Protein AF-A0A2K1ES23-F1 (afdb_monomer)

Mean predicted aligned error: 13.49 Å

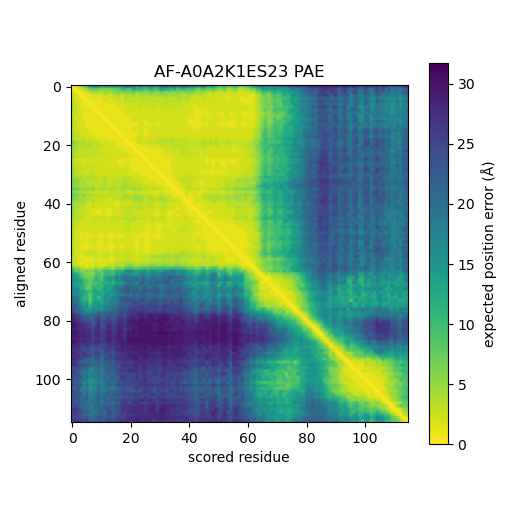Structure (mmCIF, N/CA/C/O backbone):
data_AF-A0A2K1ES23-F1
#
_entry.id   AF-A0A2K1ES23-F1
#
loop_
_atom_site.group_PDB
_atom_site.id
_atom_site.type_symbol
_atom_site.label_atom_id
_atom_site.label_alt_id
_atom_site.label_comp_id
_atom_site.label_asym_id
_atom_site.label_entity_id
_atom_site.label_seq_id
_atom_site.pdbx_PDB_ins_code
_atom_site.Cartn_x
_atom_site.Cartn_y
_atom_site.Cartn_z
_atom_site.occupancy
_atom_site.B_iso_or_equiv
_atom_site.auth_seq_id
_atom_site.auth_comp_id
_atom_site.auth_asym_id
_atom_site.auth_atom_id
_atom_site.pdbx_PDB_model_num
ATOM 1 N N . MET A 1 1 ? -13.171 -9.454 -10.731 1.00 67.88 1 MET A N 1
ATOM 2 C CA . MET A 1 1 ? -13.057 -8.246 -9.893 1.00 67.88 1 MET A CA 1
ATOM 3 C C . MET A 1 1 ? -11.645 -7.757 -10.119 1.00 67.88 1 MET A C 1
ATOM 5 O O . MET A 1 1 ? -10.731 -8.552 -9.941 1.00 67.88 1 MET A O 1
ATOM 9 N N . ASP A 1 2 ? -11.484 -6.554 -10.655 1.00 84.69 2 ASP A N 1
ATOM 10 C CA . ASP A 1 2 ? -10.186 -6.114 -11.176 1.00 84.69 2 ASP A CA 1
ATOM 11 C C . ASP A 1 2 ? -9.249 -5.696 -10.038 1.00 84.69 2 ASP A C 1
ATOM 13 O O . ASP A 1 2 ? -9.708 -5.306 -8.956 1.00 84.69 2 ASP A O 1
ATOM 17 N N . LYS A 1 3 ? -7.936 -5.747 -10.274 1.00 89.00 3 LYS A N 1
ATOM 18 C CA . LYS A 1 3 ? -6.941 -5.239 -9.319 1.00 89.00 3 LYS A CA 1
ATOM 19 C C . LYS A 1 3 ? -7.174 -3.755 -9.029 1.00 89.00 3 LYS A C 1
ATOM 21 O O . LYS A 1 3 ? -7.688 -3.027 -9.879 1.00 89.00 3 LYS A O 1
ATOM 26 N N . ALA A 1 4 ? -6.843 -3.318 -7.819 1.00 91.81 4 ALA A N 1
ATOM 27 C CA . ALA A 1 4 ? -6.854 -1.897 -7.480 1.00 91.81 4 ALA A CA 1
ATOM 28 C C . ALA A 1 4 ? -5.709 -1.167 -8.201 1.00 91.81 4 ALA A C 1
ATOM 30 O O . ALA A 1 4 ? -4.644 -1.745 -8.386 1.00 91.81 4 ALA A O 1
ATOM 31 N N . ILE A 1 5 ? -5.914 0.093 -8.580 1.00 92.88 5 ILE A N 1
ATOM 32 C CA . ILE A 1 5 ? -4.824 0.974 -9.016 1.00 92.88 5 ILE A CA 1
ATOM 33 C C . ILE A 1 5 ? -4.498 1.871 -7.828 1.00 92.88 5 ILE A C 1
ATOM 35 O O . ILE A 1 5 ? -5.386 2.564 -7.329 1.00 92.88 5 ILE A O 1
ATOM 39 N N . LEU A 1 6 ? -3.262 1.797 -7.346 1.00 92.12 6 LEU A N 1
ATOM 40 C CA . LEU A 1 6 ? -2.778 2.549 -6.193 1.00 92.12 6 LEU A CA 1
ATOM 41 C C . LEU A 1 6 ? -1.648 3.484 -6.604 1.00 92.12 6 LEU A C 1
ATOM 43 O O . LEU A 1 6 ? -0.891 3.181 -7.519 1.00 92.12 6 LEU A O 1
ATOM 47 N N . THR A 1 7 ? -1.468 4.580 -5.879 1.00 89.69 7 THR A N 1
ATOM 48 C CA . THR A 1 7 ? -0.217 5.345 -5.953 1.00 89.69 7 THR A CA 1
ATOM 49 C C . THR A 1 7 ? 0.918 4.598 -5.245 1.00 89.69 7 THR A C 1
ATOM 51 O O . THR A 1 7 ? 0.671 3.704 -4.429 1.00 89.69 7 THR A O 1
ATOM 54 N N . GLN A 1 8 ? 2.170 4.993 -5.492 1.00 87.50 8 GLN A N 1
ATOM 55 C CA . GLN A 1 8 ? 3.335 4.414 -4.811 1.00 87.50 8 GLN A CA 1
ATOM 56 C C . GLN A 1 8 ? 3.201 4.486 -3.277 1.00 87.50 8 GLN A C 1
ATOM 58 O O . GLN A 1 8 ? 3.306 3.474 -2.588 1.00 87.50 8 GLN A O 1
ATOM 63 N N . ALA A 1 9 ? 2.8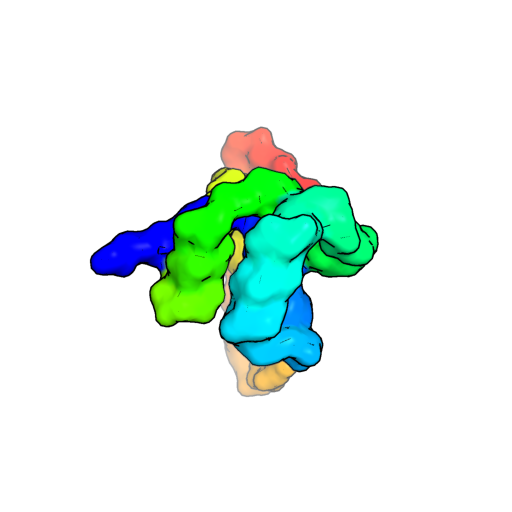40 5.657 -2.739 1.00 87.69 9 ALA A N 1
ATOM 64 C CA . ALA A 1 9 ? 2.651 5.847 -1.298 1.00 87.69 9 ALA A CA 1
ATOM 65 C C . ALA A 1 9 ? 1.534 4.956 -0.719 1.00 87.69 9 ALA A C 1
ATOM 67 O O . ALA A 1 9 ? 1.630 4.450 0.401 1.00 87.69 9 ALA A O 1
ATOM 68 N N . GLN A 1 10 ? 0.461 4.742 -1.485 1.00 92.75 10 GLN A N 1
ATOM 69 C CA . GLN A 1 10 ? -0.622 3.839 -1.104 1.00 92.75 10 GLN A CA 1
ATOM 70 C C . GLN A 1 10 ? -0.151 2.381 -1.082 1.00 92.75 10 GLN A C 1
ATOM 72 O O . GLN A 1 10 ? -0.444 1.660 -0.130 1.00 92.75 10 GLN A O 1
ATOM 77 N N . ALA A 1 11 ? 0.596 1.957 -2.101 1.00 93.00 11 ALA A N 1
ATOM 78 C CA . ALA A 1 11 ? 1.156 0.615 -2.200 1.00 93.00 11 ALA A CA 1
ATOM 79 C C . ALA A 1 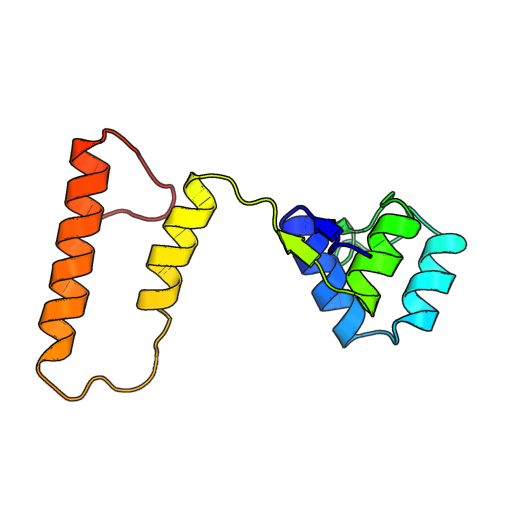11 ? 2.124 0.301 -1.050 1.00 93.00 11 ALA A C 1
ATOM 81 O O . ALA A 1 11 ? 2.021 -0.756 -0.425 1.00 93.00 11 ALA A O 1
ATOM 82 N N . GLU A 1 12 ? 3.020 1.230 -0.721 1.00 91.94 12 GLU A N 1
ATOM 83 C CA . GLU A 1 12 ? 3.953 1.103 0.402 1.00 91.94 12 GLU A CA 1
ATOM 84 C C . GLU A 1 12 ? 3.216 0.964 1.737 1.00 91.94 12 GLU A C 1
ATOM 86 O O . GLU A 1 12 ? 3.484 0.030 2.500 1.00 91.94 12 GLU A O 1
ATOM 91 N N . ALA A 1 13 ? 2.226 1.826 1.987 1.00 93.75 13 ALA A N 1
ATOM 92 C CA . ALA A 1 13 ? 1.420 1.774 3.201 1.00 93.75 13 ALA A CA 1
ATOM 93 C C . ALA A 1 13 ? 0.626 0.459 3.312 1.00 93.75 13 ALA A C 1
ATOM 95 O O . ALA A 1 13 ? 0.600 -0.157 4.380 1.00 93.75 13 ALA A O 1
ATOM 96 N N . VAL A 1 14 ? 0.016 -0.016 2.217 1.00 94.69 14 VAL A N 1
ATOM 97 C CA . VAL A 1 14 ? -0.705 -1.302 2.183 1.00 94.69 14 VAL A CA 1
ATOM 98 C C . VAL A 1 14 ? 0.246 -2.469 2.459 1.00 94.69 14 VAL A C 1
ATOM 100 O O . VAL A 1 14 ? -0.064 -3.326 3.289 1.00 94.69 14 VAL A O 1
ATOM 103 N N . ASN A 1 15 ? 1.422 -2.492 1.829 1.00 94.38 15 ASN A N 1
ATOM 104 C CA . ASN A 1 15 ? 2.432 -3.522 2.064 1.00 94.38 15 ASN A CA 1
ATOM 105 C C . ASN A 1 15 ? 2.916 -3.544 3.514 1.00 94.38 15 ASN A C 1
ATOM 107 O O . ASN A 1 15 ? 3.068 -4.621 4.098 1.00 94.38 15 ASN A O 1
ATOM 111 N N . LEU A 1 16 ? 3.143 -2.374 4.114 1.00 93.62 16 LEU A N 1
ATOM 112 C CA . LEU A 1 16 ? 3.553 -2.276 5.510 1.00 93.62 16 LEU A CA 1
ATOM 113 C C . LEU A 1 16 ? 2.436 -2.760 6.444 1.00 93.62 16 LEU A C 1
ATOM 115 O O . LEU A 1 16 ? 2.696 -3.542 7.357 1.00 93.62 16 LEU A O 1
ATOM 119 N N . LEU A 1 17 ? 1.184 -2.380 6.178 1.00 93.56 17 LEU A N 1
ATOM 120 C CA . LEU A 1 17 ? 0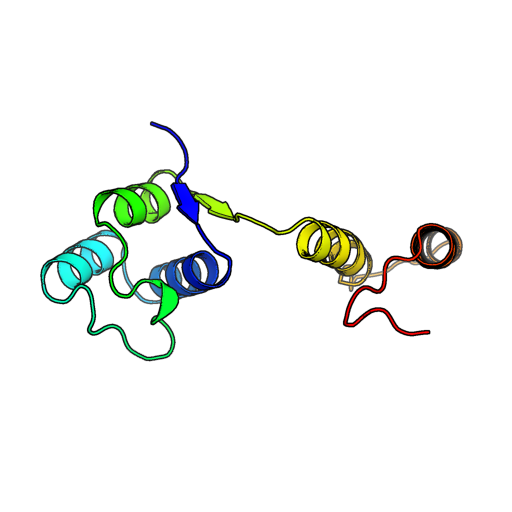.033 -2.834 6.959 1.00 93.56 17 LEU A CA 1
ATOM 121 C C . LEU A 1 17 ? -0.124 -4.354 6.929 1.00 93.56 17 LEU A C 1
ATOM 123 O O . LEU A 1 17 ? -0.313 -4.954 7.987 1.00 93.56 17 LEU A O 1
ATOM 127 N N . LYS A 1 18 ? 0.022 -4.989 5.757 1.00 93.81 18 LYS A N 1
ATOM 128 C CA . LYS A 1 18 ? -0.065 -6.454 5.614 1.00 93.81 18 LYS A CA 1
ATOM 129 C C . LYS A 1 18 ? 1.006 -7.205 6.414 1.00 93.81 18 LYS A C 1
ATOM 131 O O . LYS A 1 18 ? 0.787 -8.357 6.779 1.00 93.81 18 LYS A O 1
ATOM 136 N N . LYS A 1 19 ? 2.150 -6.573 6.706 1.00 93.62 19 LYS A N 1
ATOM 137 C CA . LYS A 1 19 ? 3.213 -7.161 7.541 1.00 93.62 19 LYS A CA 1
ATOM 138 C C . LYS A 1 19 ? 2.890 -7.109 9.036 1.00 93.62 19 LYS A C 1
ATOM 140 O O . LYS A 1 19 ? 3.372 -7.954 9.784 1.00 93.62 19 LYS A O 1
ATOM 145 N N . VAL A 1 20 ? 2.107 -6.122 9.475 1.00 91.81 20 VAL A N 1
ATOM 146 C CA . VAL A 1 20 ? 1.860 -5.848 10.904 1.00 91.81 20 VAL A CA 1
ATOM 147 C C . VAL A 1 20 ? 0.493 -6.355 11.366 1.00 91.81 20 VAL A C 1
ATOM 149 O O . VAL A 1 20 ? 0.341 -6.783 12.511 1.00 91.81 20 VAL A O 1
ATOM 152 N N . HIS A 1 21 ? -0.510 -6.327 10.490 1.00 91.94 21 HIS A N 1
ATOM 153 C CA . HIS A 1 21 ? -1.890 -6.638 10.835 1.00 91.94 21 HIS A CA 1
ATOM 154 C C . HIS A 1 21 ? -2.516 -7.647 9.867 1.00 91.94 21 HIS A C 1
ATOM 156 O O . HIS A 1 21 ? -2.255 -7.603 8.665 1.00 91.94 21 HIS A O 1
ATOM 162 N N . PRO A 1 22 ? -3.410 -8.525 10.359 1.00 95.06 22 PRO A N 1
ATOM 163 C CA . PRO A 1 22 ? -4.232 -9.340 9.479 1.00 95.06 22 PRO A CA 1
ATOM 164 C C . PRO A 1 22 ? -5.212 -8.455 8.697 1.00 95.06 22 PRO A C 1
ATOM 166 O O . PRO A 1 22 ? -5.741 -7.473 9.226 1.00 95.06 22 PRO A O 1
ATOM 169 N N . GLU A 1 23 ? -5.507 -8.849 7.459 1.00 95.06 23 GLU A N 1
ATOM 170 C CA . GLU A 1 23 ? -6.329 -8.090 6.500 1.00 95.06 23 GLU A CA 1
ATOM 171 C C . GLU A 1 23 ? -7.696 -7.690 7.075 1.00 95.06 23 GLU A C 1
ATOM 173 O O . GLU A 1 23 ? -8.134 -6.550 6.927 1.00 95.06 23 GLU A O 1
ATOM 178 N N . SER A 1 24 ? -8.342 -8.581 7.831 1.00 95.19 24 SER A N 1
ATOM 179 C CA . SER A 1 24 ? -9.626 -8.303 8.487 1.00 95.19 24 SER A CA 1
ATOM 180 C C . SER A 1 24 ? -9.545 -7.203 9.555 1.00 95.19 24 SER A C 1
ATOM 182 O O . SER A 1 24 ? -10.486 -6.423 9.712 1.00 95.19 24 SER A O 1
ATOM 184 N N . SER A 1 25 ? -8.421 -7.099 10.272 1.00 95.38 25 SER A N 1
ATOM 185 C CA . SER A 1 25 ? -8.196 -6.030 11.250 1.00 95.38 25 SER A CA 1
ATOM 186 C C . SER A 1 25 ? -7.937 -4.698 10.561 1.00 95.38 25 SER A C 1
ATOM 188 O O . SER A 1 25 ? -8.436 -3.679 11.033 1.00 95.38 25 SER A O 1
ATOM 190 N N . ILE A 1 26 ? -7.209 -4.709 9.439 1.00 95.56 26 ILE A N 1
ATOM 191 C CA . ILE A 1 26 ? -6.962 -3.510 8.630 1.00 95.56 26 ILE A CA 1
ATOM 192 C C . ILE A 1 26 ? -8.297 -2.931 8.157 1.00 95.56 26 ILE A C 1
ATOM 194 O O . ILE A 1 26 ? -8.562 -1.755 8.387 1.00 95.56 26 ILE A O 1
ATOM 198 N N . VAL A 1 27 ? -9.175 -3.768 7.590 1.00 96.19 27 VAL A N 1
ATOM 199 C CA . VAL A 1 27 ? -10.513 -3.348 7.139 1.00 96.19 27 VAL A CA 1
ATOM 200 C C . VAL A 1 27 ? -11.326 -2.760 8.292 1.00 96.19 27 VAL A C 1
ATOM 202 O O . VAL A 1 27 ? -11.863 -1.663 8.158 1.00 96.19 27 VAL A O 1
ATOM 205 N N . ARG A 1 28 ? -11.389 -3.443 9.445 1.00 96.06 28 ARG A N 1
ATOM 206 C CA . ARG A 1 28 ? -12.145 -2.946 10.607 1.00 96.06 28 ARG A CA 1
ATOM 207 C C . ARG A 1 28 ? -11.629 -1.587 11.081 1.00 96.06 28 ARG A C 1
ATOM 209 O O . ARG A 1 28 ? -12.415 -0.662 11.259 1.00 96.06 28 ARG A O 1
ATOM 216 N N . MET A 1 29 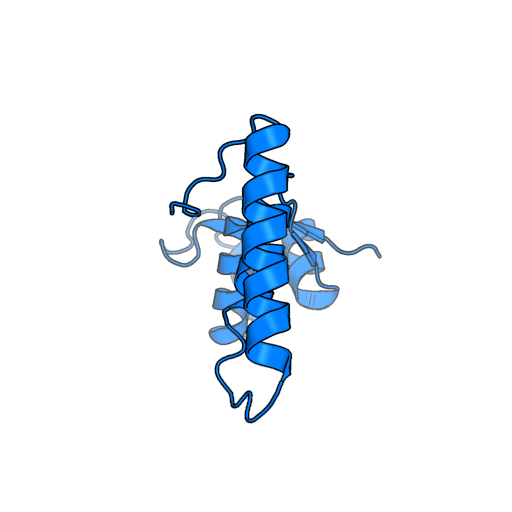? -10.313 -1.454 11.245 1.00 93.81 29 MET A N 1
ATOM 217 C CA . MET A 1 29 ? -9.690 -0.193 11.652 1.00 93.81 29 MET A CA 1
ATOM 218 C C . MET A 1 29 ? -9.943 0.922 10.640 1.00 93.81 29 MET A C 1
ATOM 220 O O . MET A 1 29 ? -10.186 2.057 11.039 1.00 93.81 29 MET A O 1
ATOM 224 N N . HIS A 1 30 ? -9.916 0.605 9.345 1.00 96.00 30 HIS A N 1
ATOM 225 C CA . HIS A 1 30 ? -10.154 1.583 8.293 1.00 96.00 30 HIS A CA 1
ATOM 226 C C . HIS A 1 30 ? -11.598 2.101 8.294 1.00 96.00 30 HIS A C 1
ATOM 228 O O . HIS A 1 30 ? -11.825 3.283 8.062 1.00 96.00 30 HIS A O 1
ATOM 234 N N . VAL A 1 31 ? -12.569 1.242 8.614 1.00 95.25 31 VAL A N 1
ATOM 235 C CA . VAL A 1 31 ? -13.977 1.636 8.781 1.00 95.25 31 VAL A CA 1
ATOM 236 C C . VAL A 1 31 ? -14.162 2.545 9.996 1.00 95.25 31 VAL A C 1
ATOM 238 O O . VAL A 1 31 ? -14.850 3.559 9.910 1.00 95.25 31 VAL A O 1
ATOM 241 N N . GLU A 1 32 ? -13.552 2.197 11.130 1.00 94.25 32 GLU A N 1
ATOM 242 C CA . GLU A 1 32 ? -13.691 2.964 12.374 1.00 94.25 32 GLU A CA 1
ATOM 243 C C . GLU A 1 32 ? -12.925 4.299 12.325 1.00 94.25 32 GLU A C 1
ATOM 245 O O . GLU A 1 32 ? -13.388 5.313 12.855 1.00 94.25 32 GLU A O 1
ATOM 250 N N . TYR A 1 33 ? -11.756 4.314 11.677 1.00 93.12 33 TYR A N 1
ATOM 251 C CA . TYR A 1 33 ? -10.816 5.433 11.700 1.00 93.12 33 TYR A CA 1
ATOM 252 C C . TYR A 1 33 ? -10.124 5.667 10.343 1.00 93.12 33 TYR A C 1
ATOM 254 O O . TYR A 1 33 ? -8.895 5.609 10.254 1.00 93.12 33 TYR A O 1
ATOM 262 N N . PRO A 1 34 ? -10.862 6.037 9.282 1.00 91.50 34 PRO A N 1
ATOM 263 C CA . PRO A 1 34 ? -10.329 6.089 7.915 1.00 91.50 34 PRO A CA 1
ATOM 264 C C . PRO A 1 34 ? -9.180 7.087 7.709 1.00 91.50 34 PRO A C 1
ATOM 266 O O . PRO A 1 34 ? -8.427 6.964 6.750 1.00 91.50 34 PRO A O 1
ATOM 269 N N . LYS A 1 35 ? -9.030 8.087 8.589 1.00 92.19 35 LYS A N 1
ATOM 270 C CA . LYS A 1 35 ? -8.038 9.178 8.473 1.00 92.19 35 LYS A CA 1
ATOM 271 C C . LYS A 1 35 ? -7.098 9.306 9.677 1.00 92.19 35 LYS A C 1
ATOM 273 O O . LYS A 1 35 ? -6.516 10.368 9.879 1.00 92.19 35 LYS A O 1
ATOM 278 N N . LYS A 1 36 ? -7.028 8.290 10.543 1.00 92.25 36 LYS A N 1
ATOM 279 C CA . LYS A 1 36 ? -6.192 8.329 11.761 1.00 92.25 36 LYS A CA 1
ATOM 280 C C . LYS A 1 36 ? -5.097 7.269 11.756 1.00 92.25 36 LYS A C 1
ATOM 282 O O . LYS A 1 36 ? -4.673 6.819 12.819 1.00 92.25 36 LYS A O 1
ATOM 287 N N . TRP A 1 37 ? -4.652 6.865 10.573 1.00 92.25 37 TRP A N 1
ATOM 288 C CA . TRP A 1 37 ? -3.473 6.025 10.453 1.00 92.25 37 TRP A CA 1
ATOM 289 C C . TRP A 1 37 ? -2.234 6.801 10.906 1.00 92.25 37 TRP A C 1
ATOM 291 O O . TRP A 1 37 ? -2.160 8.021 10.732 1.00 92.25 37 TRP A O 1
A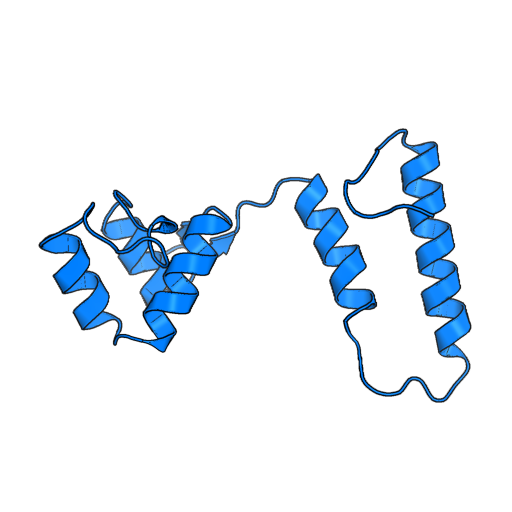TOM 301 N N . SER A 1 38 ? -1.285 6.103 11.536 1.00 88.19 38 SER A N 1
ATOM 302 C CA . SER A 1 38 ? -0.000 6.695 11.913 1.00 88.19 38 SER A CA 1
ATOM 303 C C . SER A 1 38 ? 0.784 7.109 10.669 1.00 88.19 38 SER A C 1
ATOM 305 O O . SER A 1 38 ? 0.457 6.708 9.554 1.00 88.19 38 SER A O 1
ATOM 307 N N . LYS A 1 39 ? 1.837 7.906 10.869 1.00 86.06 39 LYS A N 1
ATOM 308 C CA . LYS A 1 39 ? 2.655 8.460 9.784 1.00 86.06 39 LYS A CA 1
ATOM 309 C C . LYS A 1 39 ? 3.166 7.386 8.814 1.00 86.06 39 LYS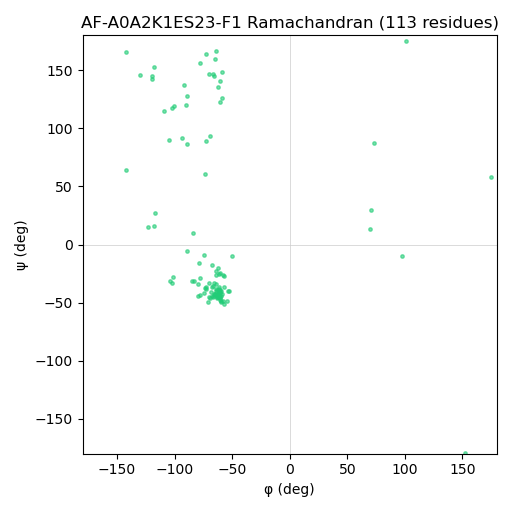 A C 1
ATOM 311 O O . LYS A 1 39 ? 3.088 7.573 7.611 1.00 86.06 39 LYS A O 1
ATOM 316 N N . ASP A 1 40 ? 3.576 6.231 9.332 1.00 82.38 40 ASP A N 1
ATOM 317 C CA . ASP A 1 40 ? 4.090 5.117 8.519 1.00 82.38 40 ASP A CA 1
ATOM 318 C C . ASP A 1 40 ? 3.023 4.468 7.614 1.00 82.38 40 ASP A C 1
ATOM 320 O O . ASP A 1 40 ? 3.345 3.760 6.665 1.00 82.38 40 ASP A O 1
ATOM 324 N N . PHE A 1 41 ? 1.740 4.704 7.901 1.00 89.94 41 PHE A N 1
ATOM 325 C CA . PHE A 1 41 ? 0.596 4.177 7.157 1.00 89.94 41 PHE A CA 1
ATOM 326 C C . PHE A 1 41 ? -0.242 5.301 6.535 1.00 89.94 41 PHE A C 1
ATOM 328 O O . PHE A 1 41 ? -1.391 5.084 6.149 1.00 89.94 41 PHE A O 1
ATOM 335 N N . GLU A 1 42 ? 0.290 6.522 6.446 1.00 90.62 42 GLU A N 1
ATOM 336 C CA . GLU A 1 42 ? -0.497 7.676 6.014 1.00 90.62 42 GLU A CA 1
ATOM 337 C C . GLU A 1 42 ? -0.991 7.558 4.571 1.00 90.62 42 GLU A C 1
ATOM 339 O O . GLU A 1 42 ? -2.028 8.127 4.239 1.00 90.62 42 GLU A O 1
ATOM 344 N N . GLY A 1 43 ? -0.316 6.747 3.750 1.00 88.81 43 GLY A N 1
ATOM 345 C CA . GLY A 1 43 ? -0.718 6.454 2.378 1.00 88.81 43 GLY A CA 1
ATOM 346 C C . GLY A 1 43 ? -2.127 5.870 2.261 1.00 88.81 43 GLY A C 1
ATOM 347 O O . GLY A 1 43 ? -2.788 6.102 1.256 1.00 88.81 43 GLY A O 1
ATOM 348 N N . VAL A 1 44 ? -2.645 5.182 3.288 1.00 93.19 44 VAL A N 1
ATOM 349 C CA . VAL A 1 44 ? -4.037 4.701 3.273 1.00 93.19 44 VAL A CA 1
ATOM 350 C C . VAL A 1 44 ? -5.039 5.705 3.847 1.00 93.19 44 VAL A C 1
ATOM 352 O O . VAL A 1 44 ? -6.233 5.447 3.776 1.00 93.19 44 VAL A O 1
ATOM 355 N N . ASN A 1 45 ? -4.625 6.851 4.403 1.00 93.81 45 ASN A N 1
ATOM 356 C CA . ASN A 1 45 ? -5.563 7.808 4.997 1.00 93.81 45 ASN A CA 1
ATOM 357 C C . ASN A 1 45 ? -6.572 8.335 3.967 1.00 93.81 45 ASN A C 1
ATOM 359 O O . ASN A 1 45 ? -6.215 8.960 2.974 1.00 93.81 45 ASN A O 1
ATOM 363 N N . GLY A 1 46 ? -7.859 8.145 4.255 1.00 90.50 46 GLY A N 1
ATOM 364 C CA . GLY A 1 46 ? -8.946 8.575 3.379 1.00 90.50 46 GLY A CA 1
ATOM 365 C C . GLY A 1 46 ? -9.059 7.773 2.083 1.00 90.50 46 GLY A C 1
ATOM 366 O O . GLY A 1 46 ? -9.770 8.214 1.186 1.00 90.50 46 GLY A O 1
ATOM 367 N N . MET A 1 47 ? -8.379 6.627 1.983 1.00 93.69 47 MET A N 1
ATOM 368 C CA . MET A 1 47 ? -8.583 5.681 0.894 1.00 93.69 47 MET A CA 1
ATOM 369 C C . MET A 1 47 ? -10.032 5.179 0.903 1.00 93.69 47 MET A C 1
ATOM 371 O O . MET A 1 47 ? -10.612 4.924 1.956 1.00 93.69 47 MET A O 1
ATOM 375 N N . GLU A 1 48 ? -10.630 5.026 -0.276 1.00 94.94 48 GLU A N 1
ATOM 376 C CA . GLU A 1 48 ? -11.953 4.413 -0.379 1.00 94.94 48 GLU A CA 1
ATOM 377 C C . GLU A 1 48 ? -11.908 2.965 0.121 1.00 94.94 48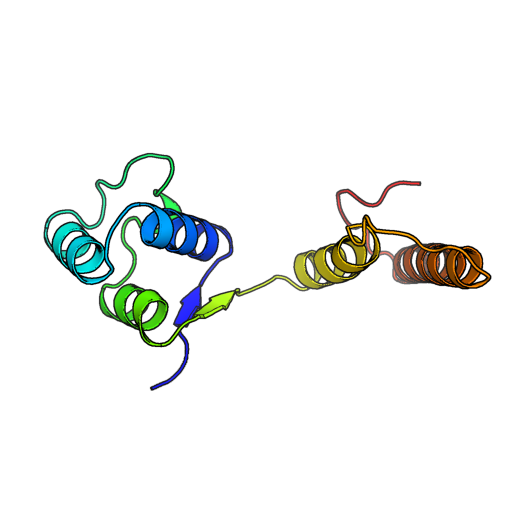 GLU A C 1
ATOM 379 O O . GLU A 1 48 ? -11.008 2.196 -0.227 1.00 94.94 48 GLU A O 1
ATOM 384 N N . LEU A 1 49 ? -12.900 2.570 0.923 1.00 94.56 49 LEU A N 1
ATOM 385 C CA . LEU A 1 49 ? -12.908 1.252 1.560 1.00 94.56 49 LEU A CA 1
ATOM 386 C C . LEU A 1 49 ? -12.903 0.112 0.529 1.00 94.56 49 LEU A C 1
ATOM 388 O O . LEU A 1 49 ? -12.214 -0.886 0.728 1.00 94.56 49 LEU A O 1
ATOM 392 N N . ASP A 1 50 ? -13.636 0.268 -0.576 1.00 94.44 50 ASP A N 1
ATOM 393 C CA . ASP A 1 50 ? -13.644 -0.707 -1.675 1.00 94.44 50 ASP A CA 1
ATOM 394 C C . ASP A 1 50 ? -12.255 -0.855 -2.313 1.00 94.44 50 ASP A C 1
ATOM 396 O O . ASP A 1 50 ? -11.788 -1.972 -2.541 1.00 94.44 50 ASP A O 1
ATOM 400 N N . LEU A 1 51 ? -11.555 0.266 -2.521 1.00 94.81 51 LEU A N 1
ATOM 401 C CA . LEU A 1 51 ? -10.206 0.276 -3.080 1.00 94.81 51 LEU A CA 1
ATOM 402 C C . LEU A 1 51 ? -9.223 -0.456 -2.158 1.00 94.81 51 LEU A C 1
ATOM 404 O O . LEU A 1 51 ? -8.463 -1.306 -2.624 1.00 94.81 51 LEU A O 1
ATOM 408 N N . LEU A 1 52 ? -9.293 -0.192 -0.849 1.00 95.38 52 LEU A N 1
ATOM 409 C CA . LEU A 1 52 ? -8.476 -0.874 0.154 1.00 95.38 52 LEU A CA 1
ATOM 410 C C . LEU A 1 52 ? -8.774 -2.379 0.205 1.00 95.38 52 LEU A C 1
ATOM 412 O O . LEU A 1 52 ? -7.853 -3.191 0.228 1.00 95.38 52 LEU A O 1
ATOM 416 N N . ILE A 1 53 ? -10.050 -2.776 0.196 1.00 95.44 53 ILE A N 1
ATOM 417 C CA . ILE A 1 53 ? -10.445 -4.192 0.201 1.00 95.44 53 ILE A CA 1
ATOM 418 C C . ILE A 1 53 ? -9.914 -4.896 -1.053 1.00 95.44 53 ILE A C 1
ATOM 420 O O . ILE A 1 53 ? -9.332 -5.977 -0.949 1.00 95.44 53 ILE A O 1
ATOM 424 N N . ARG A 1 54 ? -10.047 -4.282 -2.233 1.00 95.44 54 ARG A N 1
ATOM 425 C CA . ARG A 1 54 ? -9.490 -4.837 -3.475 1.00 95.44 54 ARG A CA 1
ATOM 426 C C . ARG A 1 54 ? -7.972 -4.979 -3.388 1.00 95.44 54 ARG A C 1
ATOM 428 O O . ARG A 1 54 ? -7.457 -6.054 -3.687 1.00 95.44 54 ARG A O 1
ATOM 435 N N . ALA A 1 55 ? -7.269 -3.958 -2.906 1.00 95.00 55 ALA A N 1
ATOM 436 C CA . ALA A 1 55 ? -5.821 -4.008 -2.729 1.00 95.00 55 ALA A CA 1
ATOM 437 C C . ALA A 1 55 ? -5.371 -5.126 -1.771 1.00 95.00 55 ALA A C 1
ATOM 439 O O . ALA A 1 55 ? -4.380 -5.803 -2.043 1.00 95.00 55 ALA A O 1
ATOM 440 N N . LEU A 1 56 ? -6.105 -5.354 -0.676 1.00 95.00 56 LEU A N 1
ATOM 441 C CA . LEU A 1 56 ? -5.766 -6.377 0.314 1.00 95.00 56 LEU A CA 1
ATOM 442 C C . LEU A 1 56 ? -5.993 -7.801 -0.211 1.00 95.00 56 LEU A C 1
ATOM 444 O O . LEU A 1 56 ? -5.079 -8.620 -0.101 1.00 95.00 56 LEU A O 1
ATOM 448 N N . TYR A 1 57 ? -7.169 -8.077 -0.789 1.00 94.88 57 TYR A N 1
ATOM 449 C CA . TYR A 1 57 ? -7.625 -9.445 -1.088 1.00 94.88 57 TYR A CA 1
ATOM 450 C C . TYR A 1 57 ? -7.471 -9.876 -2.553 1.00 94.88 57 TYR A C 1
ATOM 452 O O . TYR A 1 57 ? -7.361 -11.068 -2.828 1.00 94.88 57 TYR A O 1
ATOM 460 N N . ILE A 1 58 ? -7.499 -8.936 -3.499 1.00 94.31 58 ILE A N 1
ATOM 461 C CA . ILE A 1 58 ? -7.364 -9.215 -4.943 1.00 94.31 58 ILE A CA 1
ATOM 462 C C . ILE A 1 58 ? -5.962 -8.840 -5.431 1.00 94.31 58 ILE A C 1
ATOM 464 O O . ILE A 1 58 ? -5.425 -9.475 -6.338 1.00 94.31 58 ILE A O 1
ATOM 468 N N . GLY A 1 59 ? -5.362 -7.828 -4.806 1.00 91.75 59 GLY A N 1
ATOM 469 C CA . GLY A 1 59 ? -4.089 -7.244 -5.199 1.00 91.75 59 GLY A CA 1
ATOM 470 C C . GLY A 1 59 ? -4.271 -5.936 -5.964 1.00 91.75 59 GLY A C 1
ATOM 471 O O . GLY A 1 59 ? -5.388 -5.492 -6.258 1.00 91.75 59 GLY A O 1
ATOM 472 N N . TYR A 1 60 ? -3.148 -5.299 -6.269 1.00 93.12 60 TYR A N 1
ATOM 473 C CA . TYR A 1 60 ? -3.115 -3.980 -6.882 1.00 93.12 60 TYR A CA 1
ATOM 474 C C . TYR A 1 60 ? -1.981 -3.848 -7.901 1.00 93.12 60 TYR A C 1
ATOM 476 O O . TYR A 1 60 ? -1.069 -4.673 -7.954 1.00 93.12 60 TYR A O 1
ATOM 484 N N . GLU A 1 61 ? -2.070 -2.803 -8.711 1.00 91.69 61 GLU A N 1
ATOM 485 C CA . GLU A 1 61 ? -1.018 -2.301 -9.587 1.00 91.69 61 GLU A CA 1
ATOM 486 C C . GLU A 1 61 ? -0.701 -0.870 -9.169 1.00 91.69 61 GLU A C 1
ATOM 488 O O . GLU A 1 61 ? -1.585 -0.141 -8.709 1.00 91.69 61 GLU A O 1
ATOM 493 N N . VAL A 1 62 ? 0.566 -0.488 -9.282 1.00 88.38 62 VAL A N 1
ATOM 494 C CA . VAL A 1 62 ? 0.990 0.869 -8.955 1.00 88.38 62 VAL A CA 1
ATOM 495 C C . VAL A 1 62 ? 0.863 1.736 -10.200 1.00 88.38 62 VAL A C 1
ATOM 497 O O . VAL A 1 62 ? 1.379 1.398 -11.267 1.00 88.38 62 VAL A O 1
ATOM 500 N N . GLU A 1 63 ? 0.170 2.861 -10.068 1.00 83.44 63 GLU A N 1
ATOM 501 C CA . GLU A 1 63 ? 0.194 3.926 -11.058 1.00 83.44 63 GLU A CA 1
ATOM 502 C C . GLU A 1 63 ? 1.575 4.579 -11.026 1.00 83.44 63 GLU A C 1
ATOM 504 O O . GLU A 1 63 ? 1.853 5.458 -10.215 1.00 83.44 63 GLU A O 1
ATOM 509 N N . GLN A 1 64 ? 2.457 4.087 -11.888 1.00 66.00 64 GLN A N 1
ATOM 510 C CA . GLN A 1 64 ? 3.781 4.656 -12.083 1.00 66.00 64 GLN A CA 1
ATOM 511 C C . GLN A 1 64 ? 3.749 5.692 -13.196 1.00 66.00 64 GLN A C 1
ATOM 513 O O . GLN A 1 64 ? 3.202 5.459 -14.285 1.00 66.00 64 GLN A O 1
ATOM 518 N N . THR A 1 65 ? 4.428 6.805 -12.955 1.00 67.44 65 THR A N 1
ATOM 519 C CA . THR A 1 65 ? 4.791 7.732 -14.019 1.00 67.44 65 THR A CA 1
ATOM 520 C C . THR A 1 65 ? 5.774 7.071 -14.995 1.00 67.44 65 THR A C 1
ATOM 522 O O . THR A 1 65 ? 6.446 6.081 -14.697 1.00 67.44 65 THR A O 1
ATOM 525 N N . LEU A 1 66 ? 5.865 7.616 -16.212 1.00 59.22 66 LEU A N 1
ATOM 526 C CA . LEU A 1 66 ? 6.812 7.146 -17.232 1.00 59.22 66 LEU A CA 1
ATOM 527 C C . LEU A 1 66 ? 8.276 7.208 -16.765 1.00 59.22 66 LEU A C 1
ATOM 529 O O . LEU A 1 66 ? 9.101 6.455 -17.274 1.00 59.22 66 LEU A O 1
ATOM 533 N N . GLU A 1 67 ? 8.592 8.102 -15.831 1.00 57.94 67 GLU A N 1
ATOM 534 C CA . GLU A 1 67 ? 9.930 8.273 -15.264 1.00 57.94 67 GLU A CA 1
ATOM 535 C C . GLU A 1 67 ? 10.230 7.211 -14.201 1.00 57.94 67 GLU A C 1
ATOM 537 O O . GLU A 1 67 ? 11.276 6.572 -14.276 1.00 57.94 67 GLU A O 1
ATOM 542 N N . GLU A 1 68 ? 9.286 6.923 -13.302 1.00 60.12 68 GLU A N 1
ATOM 543 C CA . GLU A 1 68 ? 9.426 5.864 -12.288 1.00 60.12 68 GLU A CA 1
ATOM 544 C C . GLU A 1 68 ? 9.546 4.476 -12.927 1.00 60.12 68 GLU A C 1
ATOM 546 O O . GLU A 1 68 ? 10.408 3.696 -12.538 1.00 60.12 68 GLU A O 1
ATOM 551 N N . LYS A 1 69 ? 8.789 4.206 -14.002 1.00 62.19 69 LYS A N 1
ATOM 552 C CA . LYS A 1 69 ? 8.948 2.978 -14.808 1.00 62.19 69 LYS A CA 1
ATOM 553 C C . LYS A 1 69 ? 10.358 2.798 -15.360 1.00 62.19 69 LYS A C 1
ATOM 555 O O . LYS A 1 69 ? 10.827 1.676 -15.520 1.00 62.19 69 LYS A O 1
ATOM 560 N N . ARG A 1 70 ? 11.009 3.899 -15.737 1.00 62.38 70 ARG A N 1
ATOM 561 C CA . ARG A 1 70 ? 12.363 3.872 -16.306 1.00 62.38 70 ARG A CA 1
ATOM 562 C C . ARG A 1 70 ? 13.422 3.739 -15.225 1.00 62.38 70 ARG A C 1
ATOM 564 O O . ARG A 1 70 ? 14.437 3.106 -15.485 1.00 62.38 70 ARG A O 1
ATOM 571 N N . TYR A 1 71 ? 13.182 4.320 -14.053 1.00 61.66 71 TYR A N 1
ATOM 572 C CA . TYR A 1 71 ? 14.060 4.177 -12.902 1.00 61.66 71 TYR A CA 1
ATOM 573 C C . TYR A 1 71 ? 14.006 2.757 -12.326 1.00 61.66 71 TYR A C 1
ATOM 575 O O . TYR A 1 71 ? 15.056 2.161 -12.145 1.00 61.66 71 TYR A O 1
ATOM 583 N N . GLU A 1 72 ? 12.825 2.156 -12.153 1.00 62.03 72 GLU A N 1
ATOM 584 C CA . GLU A 1 72 ? 12.720 0.749 -11.726 1.00 62.03 72 GLU A CA 1
ATOM 585 C C . GLU A 1 72 ? 13.387 -0.213 -12.715 1.00 62.03 72 GLU A C 1
ATOM 587 O O . GLU A 1 72 ? 14.100 -1.117 -12.300 1.00 62.03 72 GLU A O 1
ATOM 592 N N . ALA A 1 73 ? 13.228 0.006 -14.026 1.00 60.25 73 ALA A N 1
ATOM 593 C CA . ALA A 1 73 ? 13.916 -0.805 -15.033 1.00 60.25 73 ALA A CA 1
ATOM 594 C C . ALA A 1 73 ? 15.449 -0.663 -14.979 1.00 60.25 73 ALA A C 1
ATOM 596 O O . ALA A 1 73 ? 16.163 -1.563 -15.412 1.00 60.25 73 ALA A O 1
ATOM 597 N N . PHE A 1 74 ? 15.955 0.472 -14.493 1.00 59.09 74 PHE A N 1
ATOM 598 C CA . PHE A 1 74 ? 17.379 0.683 -14.243 1.00 59.09 74 PHE A CA 1
ATOM 599 C C . PHE A 1 74 ? 17.809 -0.014 -12.941 1.00 59.09 74 PHE A C 1
ATOM 601 O O . PHE A 1 74 ? 18.820 -0.710 -12.930 1.00 59.09 74 PHE A O 1
ATOM 608 N N . ASP A 1 75 ? 17.004 0.105 -11.882 1.00 57.50 75 ASP A N 1
ATOM 609 C CA . ASP A 1 75 ? 17.311 -0.392 -10.539 1.00 57.50 75 ASP A CA 1
ATOM 610 C C . ASP A 1 75 ? 17.209 -1.927 -10.407 1.00 57.50 75 ASP A C 1
ATOM 612 O O . ASP A 1 75 ? 18.064 -2.562 -9.796 1.00 57.50 75 ASP A O 1
ATOM 616 N N . GLU A 1 76 ? 16.235 -2.565 -11.071 1.00 58.28 76 GLU A N 1
ATOM 617 C CA . GLU A 1 76 ? 16.076 -4.034 -11.111 1.00 58.28 76 GLU A CA 1
ATOM 618 C C . GLU A 1 76 ? 17.303 -4.737 -11.732 1.00 58.28 76 GLU A C 1
ATOM 620 O O . GLU A 1 76 ? 17.594 -5.897 -11.438 1.00 58.28 76 GLU A O 1
ATOM 625 N N . ILE A 1 77 ? 18.066 -4.024 -12.567 1.00 56.06 77 ILE A N 1
ATOM 626 C CA . ILE A 1 77 ? 19.311 -4.521 -13.163 1.00 56.06 77 ILE A CA 1
ATOM 627 C C . ILE A 1 77 ? 20.495 -4.335 -12.201 1.00 56.06 77 ILE A C 1
ATOM 629 O O . ILE A 1 77 ? 21.424 -5.147 -12.222 1.00 56.06 77 ILE A O 1
ATOM 633 N N . THR A 1 78 ? 20.482 -3.299 -11.355 1.00 49.22 78 THR A N 1
ATOM 634 C CA . THR A 1 78 ? 21.556 -3.013 -10.390 1.00 49.22 78 THR A CA 1
ATOM 635 C C . THR A 1 78 ? 21.422 -3.768 -9.072 1.00 49.22 78 THR A C 1
ATOM 637 O O . THR A 1 78 ? 22.449 -4.135 -8.508 1.00 49.22 78 THR A O 1
ATOM 640 N N . ASP A 1 79 ? 20.205 -4.066 -8.608 1.00 43.44 79 ASP A N 1
ATOM 641 C CA . ASP A 1 79 ? 19.953 -4.744 -7.322 1.00 43.44 79 ASP A CA 1
ATOM 642 C C . ASP A 1 79 ? 20.049 -6.285 -7.416 1.00 43.44 79 ASP A C 1
ATOM 644 O O . ASP A 1 79 ? 19.756 -7.023 -6.472 1.00 43.44 79 ASP A O 1
ATOM 648 N N . HIS A 1 80 ? 20.535 -6.810 -8.551 1.00 46.53 80 HIS A N 1
ATOM 649 C CA . HIS A 1 80 ? 21.005 -8.192 -8.669 1.00 46.53 80 HIS A CA 1
ATOM 650 C C . HIS A 1 80 ? 22.369 -8.369 -7.969 1.00 46.53 80 HIS A C 1
ATOM 652 O O . HIS A 1 80 ? 23.376 -8.773 -8.557 1.00 46.53 80 HIS A O 1
ATOM 658 N N . ASP A 1 81 ? 22.392 -8.105 -6.665 1.00 43.06 81 ASP A N 1
ATOM 659 C CA . ASP A 1 81 ? 23.519 -8.394 -5.788 1.00 43.06 81 ASP A CA 1
ATOM 660 C C . ASP A 1 81 ? 23.588 -9.912 -5.553 1.00 43.06 81 ASP A C 1
ATOM 662 O O . ASP A 1 81 ? 22.965 -10.483 -4.653 1.00 43.06 81 ASP A O 1
ATOM 666 N N . GLY A 1 82 ? 24.318 -10.618 -6.423 1.00 41.72 82 GLY A N 1
ATOM 667 C CA . GLY A 1 82 ? 24.464 -12.063 -6.270 1.00 41.72 82 GLY A CA 1
ATOM 668 C C . GLY A 1 82 ? 25.207 -12.816 -7.368 1.00 41.72 82 GLY A C 1
ATOM 669 O O . GLY A 1 82 ? 24.672 -13.787 -7.888 1.00 41.72 82 GLY A O 1
ATOM 670 N N . CYS A 1 83 ? 26.467 -12.451 -7.633 1.00 37.34 83 CYS A N 1
ATOM 671 C CA . CYS A 1 83 ? 27.445 -13.226 -8.422 1.00 37.34 83 CYS A CA 1
ATOM 672 C C . CYS A 1 83 ? 27.231 -13.273 -9.949 1.00 37.34 83 CYS A C 1
ATOM 674 O O . CYS A 1 83 ? 26.751 -14.261 -10.503 1.00 37.34 83 CYS A O 1
ATOM 676 N N . PHE A 1 84 ? 27.780 -12.287 -10.663 1.00 39.56 84 PHE A N 1
ATOM 677 C CA . PHE A 1 84 ? 28.230 -12.512 -12.038 1.00 39.56 84 PHE A CA 1
ATOM 678 C C . PHE A 1 84 ? 29.718 -12.870 -12.056 1.00 39.56 84 PHE A C 1
ATOM 680 O O . PHE A 1 84 ? 30.602 -12.020 -12.122 1.00 39.56 84 PHE A O 1
ATOM 687 N N . CYS A 1 85 ? 29.993 -14.170 -12.001 1.00 37.44 85 CYS A N 1
ATOM 688 C CA . CYS A 1 85 ? 31.290 -14.737 -12.346 1.00 37.44 85 CYS A CA 1
ATOM 689 C C . CYS A 1 85 ? 31.281 -15.056 -13.855 1.00 37.44 85 CYS A C 1
ATOM 691 O O . CYS A 1 85 ? 30.928 -16.172 -14.227 1.00 37.44 85 CYS A O 1
ATOM 693 N N . GLY A 1 86 ? 31.611 -14.104 -14.737 1.00 43.97 86 GLY A N 1
ATOM 694 C CA . GLY A 1 86 ? 31.704 -14.366 -16.186 1.00 43.97 86 GLY A CA 1
ATOM 695 C C . GLY A 1 86 ? 31.425 -13.162 -17.096 1.00 43.97 86 GLY A C 1
ATOM 696 O O . GLY A 1 86 ? 31.153 -12.070 -16.613 1.00 43.97 86 GLY A O 1
ATOM 697 N N . GLU A 1 87 ? 31.500 -13.381 -18.416 1.00 43.06 87 GLU A N 1
ATOM 698 C CA . GLU A 1 87 ? 31.427 -12.406 -19.536 1.00 43.06 87 GLU A CA 1
ATOM 699 C C . GLU A 1 87 ? 30.238 -11.410 -19.522 1.00 43.06 87 GLU A C 1
ATOM 701 O O . GLU A 1 87 ? 30.250 -10.429 -20.262 1.00 43.06 87 GLU A O 1
ATOM 706 N N . SER A 1 88 ? 29.249 -11.591 -18.648 1.00 48.47 88 SER A N 1
ATOM 707 C CA . SER A 1 88 ? 28.013 -10.802 -18.547 1.00 48.47 88 SER A CA 1
ATOM 708 C C . SER A 1 88 ? 28.146 -9.447 -17.836 1.00 48.47 88 SER A C 1
ATOM 710 O O . SER A 1 88 ? 27.277 -8.590 -17.991 1.00 48.47 88 SER A O 1
ATOM 712 N N . VAL A 1 89 ? 29.229 -9.196 -17.088 1.00 47.75 89 VAL A N 1
ATOM 713 C CA . VAL A 1 89 ? 29.467 -7.875 -16.460 1.00 47.75 89 VAL A CA 1
ATOM 714 C C . VAL A 1 89 ? 29.693 -6.796 -17.530 1.00 47.75 89 VAL A C 1
ATOM 716 O O . VAL A 1 89 ? 29.279 -5.649 -17.374 1.00 47.75 89 VAL A O 1
ATOM 719 N N . ALA A 1 90 ? 30.312 -7.165 -18.658 1.00 50.12 90 ALA A N 1
ATOM 720 C CA . ALA A 1 90 ? 30.515 -6.266 -19.792 1.00 50.12 90 ALA A CA 1
ATOM 721 C C . ALA A 1 90 ? 29.200 -5.937 -20.521 1.00 50.12 90 ALA A C 1
ATOM 723 O O . ALA A 1 90 ? 29.033 -4.814 -20.992 1.00 50.12 90 ALA A O 1
ATOM 724 N N . GLU A 1 91 ? 28.254 -6.880 -20.575 1.00 49.59 91 GLU A N 1
ATOM 725 C CA . GLU A 1 91 ? 26.934 -6.686 -21.189 1.00 49.59 91 GLU A CA 1
ATOM 726 C C . GLU A 1 91 ? 26.014 -5.828 -20.313 1.00 49.59 91 GLU A C 1
ATOM 728 O O . GLU A 1 91 ? 25.375 -4.913 -20.830 1.00 49.59 91 GLU A O 1
ATOM 733 N N . ALA A 1 92 ? 26.013 -6.038 -18.991 1.00 51.19 92 ALA A N 1
ATOM 734 C CA . ALA A 1 92 ? 25.287 -5.187 -18.043 1.00 51.19 92 ALA A CA 1
ATOM 735 C C . ALA A 1 92 ? 25.820 -3.741 -18.054 1.00 51.19 92 ALA A C 1
ATOM 737 O O . ALA A 1 92 ? 25.047 -2.784 -18.114 1.00 51.19 92 ALA A O 1
ATOM 738 N N . ASN A 1 93 ? 27.146 -3.569 -18.100 1.00 55.00 93 ASN A N 1
ATOM 739 C CA . ASN A 1 93 ? 27.775 -2.253 -18.246 1.00 55.00 93 ASN A CA 1
ATOM 740 C C . A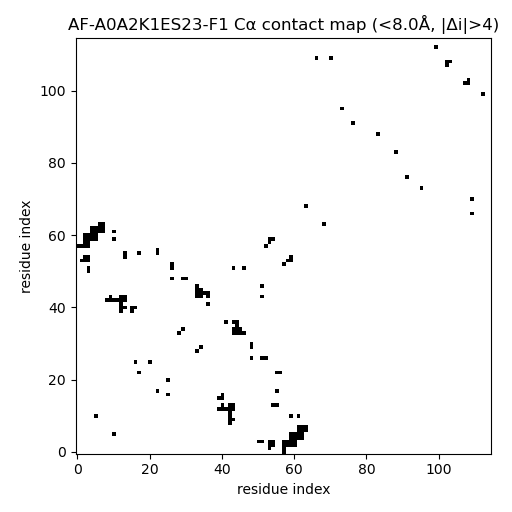SN A 1 93 ? 27.509 -1.622 -19.626 1.00 55.00 93 ASN A C 1
ATOM 742 O O . ASN A 1 93 ? 27.318 -0.410 -19.729 1.00 55.00 93 ASN A O 1
ATOM 746 N N . GLY A 1 94 ? 27.473 -2.428 -20.693 1.00 60.72 94 GLY A N 1
ATOM 747 C CA . GLY A 1 94 ? 27.179 -1.971 -22.052 1.00 60.72 94 GLY A CA 1
ATOM 748 C C . GLY A 1 94 ? 25.730 -1.518 -22.225 1.00 60.72 94 GLY A C 1
ATOM 749 O O . GLY A 1 94 ? 25.478 -0.484 -22.848 1.00 60.72 94 GLY A O 1
ATOM 750 N N . PHE A 1 95 ? 24.783 -2.243 -21.627 1.00 63.41 95 PHE A N 1
ATOM 751 C CA . PHE A 1 95 ? 23.380 -1.847 -21.589 1.00 63.41 95 PHE A CA 1
ATOM 752 C C . PHE A 1 95 ? 23.192 -0.569 -20.772 1.00 63.41 95 PHE A C 1
ATOM 754 O O . PHE A 1 95 ? 22.541 0.349 -21.260 1.00 63.41 95 PHE A O 1
ATOM 761 N N . HIS A 1 96 ? 23.834 -0.446 -19.603 1.00 62.78 96 HIS A N 1
ATOM 762 C CA . HIS A 1 96 ? 23.811 0.787 -18.811 1.00 62.78 96 HIS A CA 1
ATOM 763 C C . HIS A 1 96 ? 24.317 1.999 -19.594 1.00 62.78 96 HIS A C 1
ATOM 765 O O . HIS A 1 96 ? 23.620 3.010 -19.696 1.00 62.78 96 HIS A O 1
ATOM 771 N N . ALA A 1 97 ? 25.498 1.890 -20.206 1.00 65.56 97 ALA A N 1
ATOM 772 C CA . ALA A 1 97 ? 26.061 2.969 -21.010 1.00 65.56 97 ALA A CA 1
ATOM 773 C C . ALA A 1 97 ? 25.155 3.316 -22.205 1.00 65.56 97 ALA A C 1
ATOM 775 O O . ALA A 1 97 ? 24.946 4.492 -22.511 1.00 65.56 97 ALA A O 1
ATOM 776 N N . GLY A 1 98 ? 24.572 2.304 -22.857 1.00 66.88 98 GLY A N 1
ATOM 777 C CA . GLY A 1 98 ? 23.620 2.476 -23.954 1.00 66.88 98 GLY A CA 1
ATOM 778 C C . GLY A 1 98 ? 22.315 3.146 -23.520 1.00 66.88 98 GLY A C 1
ATOM 779 O O . GLY A 1 98 ? 21.833 4.048 -24.204 1.00 66.88 98 GLY A O 1
ATOM 780 N N . PHE A 1 99 ? 21.773 2.762 -22.368 1.00 68.25 99 PHE A N 1
ATOM 781 C CA . PHE A 1 99 ? 20.531 3.292 -21.814 1.00 68.25 99 PHE A CA 1
ATOM 782 C C . PHE A 1 99 ? 20.694 4.746 -21.361 1.00 68.25 99 PHE A C 1
ATOM 784 O O . PHE A 1 99 ? 19.909 5.603 -21.766 1.00 68.25 99 PHE A O 1
ATOM 791 N N . ILE A 1 100 ? 21.776 5.064 -20.638 1.00 66.81 100 ILE A N 1
ATOM 792 C CA . ILE A 1 100 ? 22.136 6.443 -20.268 1.00 66.81 100 ILE A CA 1
ATOM 793 C C . ILE A 1 100 ? 22.329 7.300 -21.528 1.00 66.81 100 ILE A C 1
ATOM 795 O O . ILE A 1 100 ? 21.842 8.429 -21.602 1.00 66.81 100 ILE A O 1
ATOM 799 N N . THR A 1 101 ? 22.991 6.763 -22.558 1.00 69.75 101 THR A N 1
ATOM 800 C CA . THR A 1 101 ? 23.186 7.476 -23.830 1.00 69.75 101 THR A CA 1
ATOM 801 C C . THR A 1 101 ? 21.859 7.726 -24.549 1.00 69.75 101 THR A C 1
ATOM 803 O O . THR A 1 101 ? 21.632 8.828 -25.046 1.00 69.75 101 THR A O 1
ATOM 806 N N . ALA A 1 102 ? 20.955 6.745 -24.585 1.00 70.31 102 ALA A N 1
ATOM 807 C CA . ALA A 1 102 ? 19.640 6.892 -25.202 1.00 70.31 102 ALA A CA 1
ATOM 808 C C . ALA A 1 102 ? 18.776 7.936 -24.475 1.00 70.31 102 ALA A C 1
ATOM 810 O O . ALA A 1 102 ? 18.130 8.754 -25.132 1.00 70.31 102 ALA A O 1
ATOM 811 N N . LEU A 1 103 ? 18.818 7.963 -23.138 1.00 68.19 103 LEU A N 1
ATOM 812 C CA . LEU A 1 103 ? 18.153 8.985 -22.324 1.00 68.19 103 LEU A CA 1
ATOM 813 C C . LEU A 1 103 ? 18.720 10.388 -22.596 1.00 68.19 103 LEU A C 1
ATOM 815 O O . LEU A 1 103 ? 17.947 11.324 -22.815 1.00 68.19 103 LEU A O 1
ATOM 819 N N . LYS A 1 104 ? 20.054 10.517 -22.701 1.00 68.19 104 LYS A N 1
ATOM 820 C CA . LYS A 1 104 ? 20.732 11.768 -23.091 1.00 68.19 104 LYS A CA 1
ATOM 821 C C . LYS A 1 104 ? 20.315 12.235 -24.496 1.00 68.19 104 LYS A C 1
ATOM 823 O O . LYS A 1 104 ? 20.008 13.410 -24.671 1.00 68.19 104 LYS A O 1
ATOM 828 N N . ILE A 1 105 ? 20.253 11.341 -25.490 1.00 70.06 105 ILE A N 1
ATOM 829 C CA . ILE A 1 105 ? 19.809 11.676 -26.862 1.00 70.06 105 ILE A CA 1
ATOM 830 C C . ILE A 1 105 ? 18.341 12.122 -26.880 1.00 70.06 105 ILE A C 1
ATOM 832 O O . ILE A 1 105 ? 17.984 13.041 -27.614 1.00 70.06 105 ILE A O 1
ATOM 836 N N . ALA A 1 106 ? 17.493 11.483 -26.074 1.00 69.25 106 ALA A N 1
ATOM 837 C CA . ALA A 1 106 ? 16.077 11.816 -25.977 1.00 69.25 106 ALA A CA 1
ATOM 838 C C . ALA A 1 106 ? 15.802 13.124 -25.206 1.00 69.25 106 ALA A C 1
ATOM 840 O O . ALA A 1 106 ? 14.664 13.589 -25.212 1.00 69.25 106 ALA A O 1
ATOM 841 N N . GLY A 1 107 ? 16.816 13.719 -24.560 1.00 63.91 107 GLY A N 1
ATOM 842 C CA . GLY A 1 107 ? 16.682 14.950 -23.775 1.00 63.91 107 GLY A CA 1
ATOM 843 C C . GLY A 1 107 ? 15.900 14.761 -22.474 1.00 63.91 107 GLY A C 1
ATOM 844 O O . GLY A 1 107 ? 15.205 15.676 -22.042 1.00 63.91 107 GLY A O 1
ATOM 845 N N . ILE A 1 108 ? 15.963 13.564 -21.889 1.00 63.88 108 ILE A N 1
ATOM 846 C CA . ILE A 1 108 ? 15.198 13.188 -20.698 1.00 63.88 108 ILE A CA 1
ATOM 847 C C . ILE A 1 108 ? 16.172 13.079 -19.527 1.00 63.88 108 ILE A C 1
ATOM 849 O O . ILE A 1 108 ? 17.046 12.213 -19.528 1.00 63.88 108 ILE A O 1
ATOM 853 N N . GLU A 1 109 ? 16.015 13.948 -18.532 1.00 58.50 109 GLU A N 1
ATOM 854 C CA . GLU A 1 109 ? 16.767 13.883 -17.278 1.00 58.50 109 GLU A CA 1
ATOM 855 C C . GLU A 1 109 ? 15.989 13.025 -16.274 1.00 58.50 109 GLU A C 1
ATOM 857 O O . GLU A 1 109 ? 14.848 13.338 -15.948 1.00 58.50 109 GLU A O 1
ATOM 862 N N . VAL A 1 110 ? 16.586 11.926 -15.802 1.00 56.06 110 VAL A N 1
ATOM 863 C CA . VAL A 1 110 ? 15.991 11.069 -14.764 1.00 56.06 110 VAL A CA 1
ATOM 864 C C . VAL A 1 110 ? 16.684 11.377 -13.430 1.00 56.06 110 VAL A C 1
ATOM 866 O O . VAL A 1 110 ? 17.894 11.156 -13.322 1.00 56.06 110 VAL A O 1
ATOM 869 N N . PRO A 1 111 ? 15.968 11.885 -12.407 1.00 46.94 111 PRO A N 1
ATOM 870 C CA . PRO A 1 111 ? 16.549 12.142 -11.091 1.00 46.94 111 PRO A CA 1
ATOM 871 C C . PRO A 1 111 ? 17.125 10.852 -10.488 1.00 46.94 111 PRO A C 1
ATOM 873 O O . PRO A 1 111 ? 16.425 9.850 -10.395 1.00 46.94 111 PRO A O 1
ATOM 876 N N . GLY A 1 112 ? 18.398 10.871 -10.081 1.00 51.00 112 GLY A N 1
ATOM 877 C CA . GLY A 1 112 ? 19.087 9.709 -9.496 1.00 51.00 112 GLY A CA 1
ATOM 878 C C . GLY A 1 112 ? 19.950 8.898 -10.471 1.00 51.00 112 GLY A C 1
ATOM 879 O O . GLY A 1 112 ? 20.744 8.083 -10.015 1.00 51.00 112 GLY A O 1
ATOM 880 N N . ILE A 1 113 ? 19.867 9.160 -11.781 1.00 49.62 113 ILE A N 1
ATOM 881 C CA . ILE A 1 113 ? 20.798 8.625 -12.784 1.00 49.62 113 ILE A CA 1
ATOM 882 C C . ILE A 1 113 ? 21.738 9.764 -13.197 1.00 49.62 113 ILE A C 1
ATOM 884 O O . ILE A 1 113 ? 21.450 10.540 -14.108 1.00 49.62 113 ILE A O 1
ATOM 888 N N . THR A 1 114 ? 22.859 9.892 -12.491 1.00 46.78 114 THR A N 1
ATOM 889 C CA . THR A 1 114 ? 23.963 10.805 -12.835 1.00 46.78 114 THR A CA 1
ATOM 890 C C . THR A 1 114 ? 25.238 10.003 -13.075 1.00 46.78 114 THR A C 1
ATOM 892 O O . THR A 1 114 ? 25.445 9.008 -12.386 1.00 46.78 114 THR A O 1
ATOM 895 N N . ASP A 1 115 ? 26.031 10.438 -14.065 1.00 46.00 115 ASP A N 1
ATOM 896 C CA . ASP A 1 115 ? 27.358 9.891 -14.432 1.00 46.00 115 ASP A CA 1
ATOM 897 C C . ASP A 1 115 ? 28.264 9.628 -13.215 1.00 46.00 115 ASP A C 1
ATOM 899 O O . ASP A 1 115 ? 28.289 10.494 -12.305 1.00 46.00 115 ASP A O 1
#

Solvent-accessible surface area (backbone atoms only — not comparable to full-atom values): 6875 Å² total; per-residue (Å²): 134,75,61,24,78,32,46,62,57,32,48,53,16,50,56,53,44,64,74,76,40,59,68,72,56,51,53,53,47,41,72,78,41,40,72,69,52,55,82,85,33,42,45,47,42,67,56,55,68,69,52,52,51,28,37,72,77,71,28,62,44,67,64,64,54,81,63,55,55,52,48,50,64,52,44,67,66,66,70,65,82,75,81,84,88,58,83,58,60,61,52,56,51,47,49,49,55,49,49,56,48,51,34,59,74,71,72,54,87,55,91,91,73,73,136

Foldseek 3Di:
DDAAEAAPLLLQLLVVCVVPDPLVVVLVCCVVQQQPDPPSNNSRRPPDSVSSNRCNPVNHDYPDDPLRVLVVVLVVLVPPPDDDPDDCVVVSVVVLVVSVVVCVVVVHDRPPDDD

Secondary structure (DSSP, 8-state):
-PPEEE-HHHHHHHHHHHHHS-HHHHHHHHHH-TT---GGGGGGTT--HHHHHHHHHT-EEE---HHHHHHHHHHHHH---S---STHHHHHHHHHHHHHHHHHHHT-PPTT---

pLDDT: mean 75.93, std 19.17, range [37.34, 96.19]

Radius of gyration: 19.09 Å; Cα contacts (8 Å, |Δi|>4): 92; chains: 1; bounding box: 46×30×39 Å

Sequence (115 aa):
MDKAILTQAQAEAVNLLKKVHPESSIVRMHVEYPKKWSKDFEGVNGMELDLLIRALYIGYEVEQTLEEKRYEAFDEITDHDGCFCGESVAEANGFHAGFITALKIAGIEVPGITD